Protein AF-A0A535QGL2-F1 (afdb_monomer)

Radius of gyration: 23.21 Å; Cα contacts (8 Å, |Δi|>4): 132; chains: 1; bounding box: 54×29×70 Å

pLDDT: mean 88.16, std 8.51, range [59.75, 96.69]

Solvent-accessible surface area (backbone atoms only — not comparable to full-atom values): 6798 Å² total; per-residue (Å²): 114,71,67,60,55,52,53,52,53,52,51,52,52,53,51,54,50,48,64,62,46,47,60,59,51,47,63,67,43,51,65,58,58,58,67,67,36,74,62,38,52,51,29,50,49,53,42,58,74,75,39,54,73,65,49,51,47,34,29,70,77,71,42,30,33,82,45,72,39,79,90,37,95,60,34,34,36,38,39,35,64,32,94,56,58,34,35,35,27,44,84,90,38,82,76,50,73,43,84,74,73,75,94,60,94,68,46,44,43,44,48,38,51,50,55,51,64,73,56,103

Mean predicted aligned error: 8.98 Å

Secondary structure (DSSP, 8-state):
-HHHHHHHHHHHHHHHHHHHHHHHHHHHHHHHHHTTSHHHHHHHHHHHHHS-HHHHHHHHHHSEEEEE-TT-TTEEEEEESSSSPEEEEETTEEEEEE----SS---HHHHHHHHHHHH-

Structure (mmCIF, N/CA/C/O backbone):
data_AF-A0A535QGL2-F1
#
_entry.id   AF-A0A535QGL2-F1
#
loop_
_atom_site.group_PDB
_atom_site.id
_atom_site.type_symbol
_atom_site.label_atom_id
_atom_site.label_alt_id
_atom_site.label_comp_id
_atom_site.label_asym_id
_atom_site.label_entity_id
_atom_site.label_seq_id
_atom_site.pdbx_PDB_ins_code
_atom_site.Cartn_x
_atom_site.Cartn_y
_atom_site.Cartn_z
_atom_site.occupancy
_atom_site.B_iso_or_equiv
_atom_site.auth_seq_id
_atom_site.auth_comp_id
_atom_site.auth_asym_id
_atom_site.auth_atom_id
_atom_site.pdbx_PDB_model_num
ATOM 1 N N . MET A 1 1 ? 36.849 -5.698 -51.298 1.00 61.56 1 MET A N 1
ATOM 2 C CA . MET A 1 1 ? 35.633 -6.538 -51.191 1.00 61.56 1 MET A CA 1
ATOM 3 C C . MET A 1 1 ? 35.503 -7.209 -49.820 1.00 61.56 1 MET A C 1
ATOM 5 O O . MET A 1 1 ? 34.470 -7.041 -49.196 1.00 61.56 1 MET A O 1
ATOM 9 N N . ILE A 1 2 ? 36.554 -7.860 -49.301 1.00 66.25 2 ILE A N 1
ATOM 10 C CA . ILE A 1 2 ? 36.538 -8.607 -48.018 1.00 66.25 2 ILE A CA 1
ATOM 11 C C . ILE A 1 2 ? 36.277 -7.718 -46.777 1.00 66.2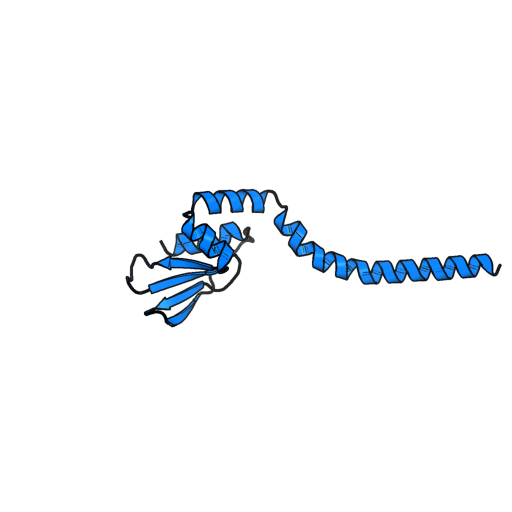5 2 ILE A C 1
ATOM 13 O O . ILE A 1 2 ? 35.549 -8.104 -45.866 1.00 66.25 2 ILE A O 1
ATOM 17 N N . ILE A 1 3 ? 36.817 -6.494 -46.751 1.00 71.31 3 ILE A N 1
ATOM 18 C CA . ILE A 1 3 ? 36.623 -5.549 -45.630 1.00 71.31 3 ILE A CA 1
ATOM 19 C C . ILE A 1 3 ? 35.155 -5.102 -45.524 1.00 71.31 3 ILE A C 1
ATOM 21 O O . ILE A 1 3 ? 34.609 -5.005 -44.428 1.00 71.31 3 ILE A O 1
ATOM 25 N N . PHE A 1 4 ? 34.496 -4.899 -46.669 1.00 73.94 4 PHE A N 1
ATOM 26 C CA . PHE A 1 4 ? 33.102 -4.462 -46.735 1.00 73.94 4 PHE A CA 1
ATOM 27 C C . PHE A 1 4 ? 32.149 -5.546 -46.214 1.00 73.94 4 PHE A C 1
ATOM 29 O O . PHE A 1 4 ? 31.271 -5.268 -45.405 1.00 73.94 4 PHE A O 1
ATOM 36 N N . THR A 1 5 ? 32.374 -6.808 -46.586 1.00 78.12 5 THR A N 1
ATOM 37 C CA . THR A 1 5 ? 31.584 -7.942 -46.079 1.00 78.12 5 THR A CA 1
ATOM 38 C C . THR A 1 5 ? 31.757 -8.153 -44.575 1.00 78.12 5 THR A C 1
ATOM 40 O O . THR A 1 5 ? 30.791 -8.482 -43.892 1.00 78.12 5 THR A O 1
ATOM 43 N N . GLN A 1 6 ? 32.955 -7.905 -44.034 1.00 83.12 6 GLN A N 1
ATOM 44 C CA . GLN A 1 6 ? 33.213 -8.028 -42.598 1.00 83.12 6 GLN A CA 1
ATOM 45 C C . GLN A 1 6 ? 32.529 -6.918 -41.787 1.00 83.12 6 GLN A C 1
ATOM 47 O O . GLN A 1 6 ? 31.981 -7.194 -40.724 1.00 83.12 6 GLN A O 1
ATOM 52 N N . GLN A 1 7 ? 32.492 -5.685 -42.305 1.00 83.12 7 GLN A N 1
ATOM 53 C CA . GLN A 1 7 ? 31.741 -4.580 -41.695 1.00 83.12 7 GLN A CA 1
ATOM 54 C C . GLN A 1 7 ? 30.222 -4.810 -41.729 1.00 83.12 7 GLN A C 1
ATOM 56 O O . GLN A 1 7 ? 29.518 -4.502 -40.767 1.00 83.12 7 GLN A O 1
ATOM 61 N N . VAL A 1 8 ? 29.698 -5.387 -42.813 1.00 86.19 8 VAL A N 1
ATOM 62 C CA . VAL A 1 8 ? 28.270 -5.730 -42.908 1.00 86.19 8 VAL A CA 1
ATOM 63 C C . VAL A 1 8 ? 27.902 -6.838 -41.913 1.00 86.19 8 VAL A C 1
ATOM 65 O O . VAL A 1 8 ? 26.871 -6.758 -41.251 1.00 86.19 8 VAL A O 1
ATOM 68 N N . LEU A 1 9 ? 28.759 -7.846 -41.731 1.00 86.38 9 LEU A N 1
ATOM 69 C CA . LEU A 1 9 ? 28.485 -8.942 -40.798 1.00 86.38 9 LEU A CA 1
ATOM 70 C C . LEU A 1 9 ? 28.489 -8.479 -39.331 1.00 86.38 9 LEU A C 1
ATOM 72 O O . LEU A 1 9 ? 27.632 -8.886 -38.548 1.00 86.38 9 LEU A O 1
ATOM 76 N N . THR A 1 10 ? 29.423 -7.600 -38.954 1.00 88.94 10 THR A N 1
ATOM 77 C CA . THR A 1 10 ? 29.489 -7.068 -37.585 1.00 88.94 10 THR A CA 1
ATOM 78 C C . THR A 1 10 ? 28.317 -6.144 -37.276 1.00 88.94 10 THR A C 1
ATOM 80 O O . THR A 1 10 ? 27.732 -6.253 -36.201 1.00 88.94 10 THR A O 1
ATOM 83 N N . THR A 1 11 ? 27.929 -5.273 -38.211 1.00 89.81 11 THR A N 1
ATOM 84 C CA . THR A 1 11 ? 26.768 -4.382 -38.036 1.00 89.81 11 THR A CA 1
ATOM 85 C C . THR A 1 11 ? 25.467 -5.167 -37.890 1.00 89.81 11 THR A C 1
ATOM 87 O O . THR A 1 11 ? 24.702 -4.894 -36.967 1.00 89.81 11 THR A O 1
ATOM 90 N N . LEU A 1 12 ? 25.250 -6.201 -38.710 1.00 92.06 12 LEU A N 1
ATOM 91 C CA . LEU A 1 12 ? 24.103 -7.102 -38.559 1.00 92.06 12 LEU A CA 1
ATOM 92 C C . LEU A 1 12 ? 24.112 -7.824 -37.204 1.00 92.06 12 LEU A C 1
ATOM 94 O O . LEU A 1 12 ? 23.073 -7.899 -36.549 1.00 92.06 12 LEU A O 1
ATOM 98 N N . GLY A 1 13 ? 25.278 -8.286 -36.742 1.00 91.31 13 GLY A N 1
ATOM 99 C CA . GLY A 1 13 ? 25.426 -8.907 -35.422 1.00 91.31 13 GLY A CA 1
ATOM 100 C C . GLY A 1 13 ? 25.019 -7.980 -34.271 1.00 91.31 13 GLY A C 1
ATOM 101 O O . GLY A 1 13 ? 24.255 -8.382 -33.393 1.00 91.31 13 GLY A O 1
ATOM 102 N N . TRP A 1 14 ? 25.457 -6.718 -34.302 1.00 93.06 14 TRP A N 1
ATOM 103 C CA . TRP A 1 14 ? 25.073 -5.718 -33.299 1.00 93.06 14 TRP A CA 1
ATOM 104 C C . TRP A 1 14 ? 23.581 -5.374 -33.338 1.00 93.06 14 TRP A C 1
ATOM 106 O O . TRP A 1 14 ? 22.982 -5.191 -32.281 1.00 93.06 14 TRP A O 1
ATOM 116 N N . ILE A 1 15 ? 22.963 -5.326 -34.523 1.00 93.00 15 ILE A N 1
ATOM 117 C CA . ILE A 1 15 ? 21.521 -5.067 -34.662 1.00 93.00 15 ILE A CA 1
ATOM 118 C C . ILE A 1 15 ? 20.708 -6.201 -34.031 1.00 93.00 15 ILE A C 1
ATOM 120 O O . ILE A 1 15 ? 19.785 -5.935 -33.263 1.00 93.00 15 ILE A O 1
ATOM 124 N N . VAL A 1 16 ? 21.065 -7.460 -34.305 1.00 93.44 16 VAL A N 1
ATOM 125 C CA . VAL A 1 16 ? 20.384 -8.626 -33.717 1.00 93.44 16 VAL A CA 1
ATOM 126 C C . VAL A 1 16 ? 20.534 -8.630 -32.196 1.00 93.44 16 VAL A C 1
ATOM 128 O O . VAL A 1 16 ? 19.551 -8.837 -31.484 1.00 93.44 16 VAL A O 1
ATOM 131 N N . LEU A 1 17 ? 21.735 -8.334 -31.690 1.00 91.81 17 LEU A N 1
ATOM 132 C CA . LEU A 1 17 ? 21.979 -8.224 -30.253 1.00 91.81 17 LEU A CA 1
ATOM 133 C C . LEU A 1 17 ? 21.131 -7.108 -29.622 1.00 91.81 17 LEU A C 1
ATOM 135 O O . LEU A 1 17 ? 20.484 -7.327 -28.601 1.00 91.81 17 LEU A O 1
ATOM 139 N N . ALA A 1 18 ? 21.087 -5.926 -30.241 1.00 90.25 18 ALA A N 1
ATOM 140 C CA . ALA A 1 18 ? 20.299 -4.799 -29.749 1.00 90.25 18 ALA A CA 1
ATOM 141 C C . ALA A 1 18 ? 18.794 -5.112 -29.732 1.00 90.25 18 ALA A C 1
ATOM 143 O O . ALA A 1 18 ? 18.123 -4.819 -28.743 1.00 90.25 18 ALA A O 1
ATOM 144 N N . LEU A 1 19 ? 18.272 -5.758 -30.780 1.00 91.12 19 LEU A N 1
ATOM 145 C CA . LEU A 1 19 ? 16.869 -6.175 -30.856 1.00 91.12 19 LEU A CA 1
ATOM 146 C C . LEU A 1 19 ? 16.513 -7.239 -29.811 1.00 91.12 19 LEU A C 1
ATOM 148 O O . LEU A 1 19 ? 15.399 -7.219 -29.298 1.00 91.12 19 LEU A O 1
ATOM 152 N N . ALA A 1 20 ? 17.440 -8.135 -29.465 1.00 89.75 20 ALA A N 1
ATOM 153 C CA . ALA A 1 20 ? 17.218 -9.150 -28.436 1.00 89.75 20 ALA A CA 1
ATOM 154 C C . ALA A 1 20 ? 17.269 -8.569 -27.011 1.00 89.75 20 ALA A C 1
ATOM 156 O O . ALA A 1 20 ? 16.474 -8.947 -26.151 1.00 89.75 20 ALA A O 1
ATOM 157 N N . VAL A 1 21 ? 18.184 -7.630 -26.753 1.00 91.75 21 VAL A N 1
ATOM 158 C CA . VAL A 1 21 ? 18.392 -7.043 -25.419 1.00 91.75 21 VAL A CA 1
ATOM 159 C C . VAL A 1 21 ? 17.375 -5.937 -25.118 1.00 91.75 21 VAL A C 1
ATOM 161 O O . VAL A 1 21 ? 16.949 -5.789 -23.974 1.00 91.75 21 VAL A O 1
ATOM 164 N N . SER A 1 22 ? 16.921 -5.197 -26.132 1.00 88.81 22 SER A N 1
ATOM 165 C CA . SER A 1 22 ? 15.935 -4.116 -25.998 1.00 88.81 22 SER A CA 1
ATOM 166 C C . SER A 1 22 ? 14.648 -4.503 -25.243 1.00 88.81 22 SER A C 1
ATOM 168 O O . SER A 1 22 ? 14.323 -3.803 -24.282 1.00 88.81 22 SER A O 1
ATOM 170 N N . PRO A 1 23 ? 13.928 -5.596 -25.571 1.00 87.94 23 PRO A N 1
ATOM 171 C CA . PRO A 1 23 ? 12.709 -5.975 -24.855 1.00 87.94 23 PRO A CA 1
ATOM 172 C C . PRO A 1 23 ? 12.992 -6.419 -23.416 1.00 87.94 23 PRO A C 1
ATOM 174 O O . PRO A 1 23 ? 12.202 -6.137 -22.518 1.00 87.94 23 PRO A O 1
ATOM 177 N N . MET A 1 24 ? 14.135 -7.065 -23.172 1.00 84.25 24 MET A N 1
ATOM 178 C CA . MET A 1 24 ? 14.536 -7.491 -21.832 1.00 84.25 24 MET A CA 1
ATOM 179 C C . MET A 1 24 ? 14.862 -6.284 -20.940 1.00 84.25 24 MET A C 1
ATOM 181 O O . MET A 1 24 ? 14.408 -6.209 -19.800 1.00 84.25 24 MET A O 1
ATOM 185 N N . VAL A 1 25 ? 15.578 -5.296 -21.484 1.00 86.81 25 VAL A N 1
ATOM 186 C CA . VAL A 1 25 ? 15.836 -4.011 -20.822 1.00 86.81 25 VAL A CA 1
ATOM 187 C C . VAL A 1 25 ? 14.523 -3.258 -20.601 1.00 86.81 25 VAL A C 1
ATOM 189 O O . VAL A 1 25 ? 14.265 -2.798 -19.493 1.00 86.81 25 VAL A O 1
ATOM 192 N N . TRP A 1 26 ? 13.645 -3.191 -21.603 1.00 83.31 26 TRP A N 1
ATOM 193 C CA . TRP A 1 26 ? 12.342 -2.534 -21.485 1.00 83.31 26 TRP A CA 1
ATOM 194 C C . TRP A 1 26 ? 11.491 -3.119 -20.354 1.00 83.31 26 TRP A C 1
ATOM 196 O O . TRP A 1 26 ? 10.966 -2.361 -19.541 1.00 83.31 26 TRP A O 1
ATOM 206 N N . LEU A 1 27 ? 11.404 -4.448 -20.241 1.00 81.38 27 LEU A N 1
ATOM 207 C CA . LEU A 1 27 ? 10.667 -5.122 -19.164 1.00 81.38 27 LEU A CA 1
ATOM 208 C C . LEU A 1 27 ? 11.230 -4.801 -17.772 1.00 81.38 27 LEU A C 1
ATOM 210 O O . LEU A 1 27 ? 10.461 -4.614 -16.830 1.00 81.38 27 LEU A O 1
ATOM 214 N N . LEU A 1 28 ? 12.554 -4.682 -17.644 1.00 78.88 28 LEU A N 1
ATOM 215 C CA . LEU A 1 28 ? 13.205 -4.300 -16.386 1.00 78.88 28 LEU A CA 1
ATOM 216 C C . LEU A 1 28 ? 12.991 -2.820 -16.035 1.00 78.88 28 LEU A C 1
ATOM 218 O O . LEU A 1 28 ? 12.846 -2.481 -14.862 1.00 78.88 28 LEU A O 1
ATOM 222 N N . PHE A 1 29 ? 12.928 -1.938 -17.035 1.00 75.00 29 PHE A N 1
ATOM 223 C CA . PHE A 1 29 ? 12.699 -0.504 -16.839 1.00 75.00 29 PHE A CA 1
ATOM 224 C C . PHE A 1 29 ? 11.216 -0.130 -16.693 1.00 75.00 29 PHE A C 1
ATOM 226 O O . PHE A 1 29 ? 10.897 0.907 -16.110 1.00 75.00 29 PHE A O 1
ATOM 233 N N . GLN A 1 30 ? 10.294 -0.967 -17.171 1.00 68.88 30 GLN A N 1
ATOM 234 C CA . GLN A 1 30 ? 8.851 -0.747 -17.082 1.00 68.88 30 GLN A CA 1
ATOM 235 C C . GLN A 1 30 ? 8.340 -0.422 -15.656 1.00 68.88 30 GLN A C 1
ATOM 237 O O . GLN A 1 30 ? 7.562 0.528 -15.521 1.00 68.88 30 GLN A O 1
ATOM 242 N N . PRO A 1 31 ? 8.745 -1.135 -14.580 1.00 63.25 31 PRO A N 1
ATOM 243 C CA . PRO A 1 31 ? 8.351 -0.777 -13.214 1.00 63.25 31 PRO A CA 1
ATOM 244 C C . PRO A 1 31 ? 8.958 0.555 -12.748 1.00 63.25 31 PRO A C 1
ATOM 246 O O . PRO A 1 31 ? 8.302 1.301 -12.024 1.00 63.25 31 PRO A O 1
ATOM 249 N N . TYR A 1 32 ? 10.167 0.895 -13.204 1.00 63.81 32 TYR A N 1
ATOM 250 C CA . TYR A 1 32 ? 10.835 2.148 -12.846 1.00 63.81 32 TYR A CA 1
ATOM 251 C C . TYR A 1 32 ? 10.109 3.364 -13.436 1.00 63.81 32 TYR A C 1
ATOM 253 O O . TYR A 1 32 ? 9.826 4.324 -12.723 1.00 63.81 32 TYR A O 1
ATOM 261 N N . PHE A 1 33 ? 9.713 3.302 -14.712 1.00 63.16 33 PHE A N 1
ATOM 262 C CA . PHE A 1 33 ? 8.983 4.396 -15.362 1.00 63.16 33 PHE A CA 1
ATOM 263 C C . PHE A 1 33 ? 7.576 4.620 -14.790 1.00 63.16 33 PHE A C 1
ATOM 265 O O . PHE A 1 33 ? 7.127 5.766 -14.731 1.00 63.16 33 PHE A O 1
ATOM 272 N N . LYS A 1 34 ? 6.893 3.570 -14.309 1.00 61.53 34 LYS A N 1
ATOM 273 C CA . LYS A 1 34 ? 5.579 3.710 -13.651 1.00 61.53 34 LYS A CA 1
ATOM 274 C C . LYS A 1 34 ? 5.656 4.560 -12.374 1.00 61.53 34 LYS A C 1
ATOM 276 O O . LYS A 1 34 ? 4.818 5.441 -12.191 1.00 61.53 34 LYS A O 1
ATOM 281 N N . GLY A 1 35 ? 6.704 4.383 -11.563 1.00 59.75 35 GLY A N 1
ATOM 282 C CA . GLY A 1 35 ? 6.925 5.147 -10.324 1.00 59.75 35 GLY A CA 1
ATOM 283 C C . GLY A 1 35 ? 7.294 6.627 -10.516 1.00 59.75 35 GLY A C 1
ATOM 284 O O . GLY A 1 35 ? 7.292 7.393 -9.554 1.00 59.75 35 GLY A O 1
ATOM 285 N N . LEU A 1 36 ? 7.603 7.060 -11.744 1.00 62.84 36 LEU A N 1
ATOM 286 C CA . LEU A 1 36 ? 7.975 8.445 -12.066 1.00 62.84 36 LEU A CA 1
ATOM 287 C C . LEU A 1 36 ? 6.795 9.324 -12.500 1.00 62.84 36 LEU A C 1
ATOM 289 O O . LEU A 1 36 ? 6.992 10.515 -12.752 1.00 62.84 36 LEU A O 1
ATOM 293 N N . SER A 1 37 ? 5.576 8.782 -12.573 1.00 78.69 37 SER A N 1
ATOM 294 C CA . SER A 1 37 ? 4.416 9.581 -12.966 1.00 78.69 37 SER A CA 1
ATOM 295 C C . SER A 1 37 ? 4.079 10.653 -11.916 1.00 78.69 37 SER A C 1
ATOM 297 O O . SER A 1 37 ? 4.229 10.464 -10.707 1.00 78.69 37 SER A O 1
ATOM 299 N N . SER A 1 38 ? 3.588 11.808 -12.377 1.00 84.69 38 SER A N 1
ATOM 300 C CA . SER A 1 38 ? 3.097 12.871 -11.487 1.00 84.69 38 SER A CA 1
ATOM 301 C C . SER A 1 38 ? 1.954 12.380 -10.582 1.00 84.69 38 SER A C 1
ATOM 303 O O . SER A 1 38 ? 1.831 12.839 -9.449 1.00 84.69 38 SER A O 1
ATOM 305 N N . ALA A 1 39 ? 1.157 11.416 -11.058 1.00 85.69 39 ALA A N 1
ATOM 306 C CA . ALA A 1 39 ? 0.077 10.799 -10.295 1.00 85.69 39 ALA A CA 1
ATOM 307 C C . ALA A 1 39 ? 0.602 9.994 -9.095 1.00 85.69 39 ALA A C 1
ATOM 309 O O . ALA A 1 39 ? 0.154 10.240 -7.981 1.00 85.69 39 ALA A O 1
ATOM 310 N N . GLU A 1 40 ? 1.608 9.133 -9.290 1.00 87.06 40 GLU A N 1
ATOM 311 C CA . GLU A 1 40 ? 2.227 8.358 -8.198 1.00 87.06 40 GLU A CA 1
ATOM 312 C C . GLU A 1 40 ? 2.832 9.262 -7.120 1.00 87.06 40 GLU A C 1
ATOM 314 O O . GLU A 1 40 ? 2.682 9.016 -5.926 1.00 87.06 40 GLU A O 1
ATOM 319 N N . ARG A 1 41 ? 3.472 10.368 -7.521 1.00 87.44 41 ARG A N 1
ATOM 320 C CA . ARG A 1 41 ? 4.026 11.333 -6.557 1.00 87.44 41 ARG A CA 1
ATOM 321 C C . ARG A 1 41 ? 2.943 12.001 -5.712 1.00 87.44 41 ARG A C 1
ATOM 323 O O . ARG A 1 41 ? 3.139 12.155 -4.509 1.00 87.44 41 ARG A O 1
ATOM 330 N N . ARG A 1 42 ? 1.822 12.398 -6.327 1.00 90.44 42 ARG A N 1
ATOM 331 C CA . ARG A 1 42 ? 0.681 12.977 -5.599 1.00 90.44 42 ARG A CA 1
ATOM 332 C C . ARG A 1 42 ? 0.041 11.954 -4.665 1.00 90.44 42 ARG A C 1
ATOM 334 O O . ARG A 1 42 ? -0.164 12.268 -3.500 1.00 90.44 42 ARG A O 1
ATOM 341 N N . ALA A 1 43 ? -0.187 10.737 -5.147 1.00 91.31 43 ALA A N 1
ATOM 342 C CA . ALA A 1 43 ? -0.732 9.644 -4.348 1.00 91.31 43 ALA A CA 1
ATOM 343 C C . ALA A 1 43 ? 0.166 9.318 -3.141 1.00 91.31 43 ALA A C 1
ATOM 345 O O . ALA A 1 43 ? -0.303 9.187 -2.015 1.00 91.31 43 ALA A O 1
ATOM 346 N N . ALA A 1 44 ? 1.489 9.286 -3.333 1.00 90.06 44 ALA A N 1
ATOM 347 C CA . ALA A 1 44 ? 2.443 9.081 -2.245 1.00 90.06 44 ALA A CA 1
ATOM 348 C C . ALA A 1 44 ? 2.442 10.223 -1.212 1.00 90.06 44 ALA A C 1
ATOM 350 O O . ALA A 1 44 ? 2.719 9.975 -0.039 1.00 90.06 44 ALA A O 1
ATOM 351 N N . HIS A 1 45 ? 2.156 11.462 -1.627 1.00 91.62 45 HIS A N 1
ATOM 352 C CA . HIS A 1 45 ? 1.974 12.580 -0.698 1.00 91.62 45 HIS A CA 1
ATOM 353 C C . HIS A 1 45 ? 0.697 12.400 0.125 1.00 91.62 45 HIS A C 1
ATOM 355 O O . HIS A 1 45 ? 0.766 12.405 1.349 1.00 91.62 45 HIS A O 1
ATOM 361 N N . LEU A 1 46 ? -0.433 12.130 -0.538 1.00 91.69 46 LEU A N 1
ATOM 362 C CA . LEU A 1 46 ? -1.714 11.871 0.126 1.00 91.69 46 LEU A CA 1
ATOM 363 C C . LEU A 1 46 ? -1.618 10.711 1.124 1.00 91.69 46 LEU A C 1
ATOM 365 O O . LEU A 1 46 ? -2.149 10.794 2.226 1.00 91.69 46 LEU A O 1
ATOM 369 N N . LEU A 1 47 ? -0.887 9.651 0.777 1.00 92.31 47 LEU A N 1
ATOM 370 C CA . LEU A 1 47 ? -0.661 8.514 1.668 1.00 92.31 47 LEU A CA 1
ATOM 371 C C . LEU A 1 47 ? 0.074 8.920 2.949 1.00 92.31 47 LEU A C 1
ATOM 373 O O . LEU A 1 47 ? -0.267 8.438 4.024 1.00 92.31 47 LEU A O 1
ATOM 377 N N . ARG A 1 48 ? 1.073 9.802 2.849 1.00 91.31 48 ARG A N 1
ATOM 378 C CA . ARG A 1 48 ? 1.808 10.303 4.020 1.00 91.31 48 ARG A CA 1
ATOM 379 C C . ARG A 1 48 ? 0.964 11.228 4.886 1.00 91.31 48 ARG A C 1
ATOM 381 O O . ARG A 1 48 ? 1.164 11.232 6.092 1.00 91.31 48 ARG A O 1
ATOM 388 N N . ASP A 1 49 ? 0.038 11.968 4.284 1.00 92.69 49 ASP A N 1
ATOM 389 C CA . ASP A 1 49 ? -0.879 12.841 5.021 1.00 92.69 49 ASP A CA 1
ATOM 390 C C . ASP A 1 49 ? -1.957 12.033 5.768 1.00 92.69 49 ASP A C 1
ATOM 392 O O . ASP A 1 49 ? -2.409 12.435 6.837 1.00 92.69 49 ASP A O 1
ATOM 396 N N . MET A 1 50 ? -2.361 10.882 5.217 1.00 91.69 50 MET A N 1
ATOM 397 C CA . MET A 1 50 ? -3.434 10.037 5.761 1.00 91.69 50 MET A CA 1
ATOM 398 C C . MET A 1 50 ? -2.967 8.994 6.782 1.00 91.69 50 MET A C 1
ATOM 400 O O . MET A 1 50 ? -3.780 8.488 7.558 1.00 91.69 50 MET A O 1
ATOM 404 N N . LEU A 1 51 ? -1.689 8.615 6.754 1.00 92.38 51 LEU A N 1
ATO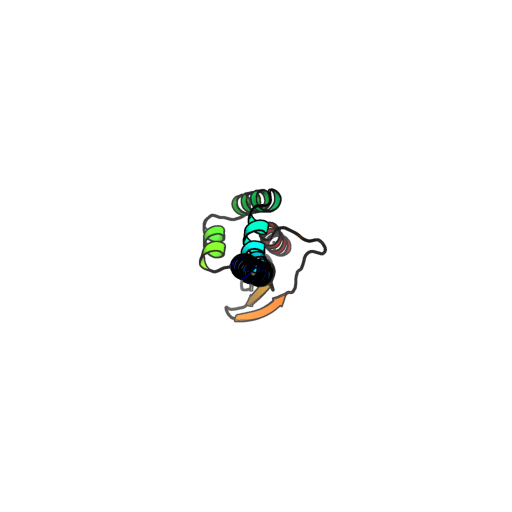M 405 C CA . LEU A 1 51 ? -1.125 7.600 7.640 1.00 92.38 51 LEU A CA 1
ATOM 406 C C . LEU A 1 51 ? -0.304 8.237 8.757 1.00 92.38 51 LEU A C 1
ATOM 408 O O . LEU A 1 51 ? 0.439 9.191 8.537 1.00 92.38 51 LEU A O 1
ATOM 412 N N . THR A 1 52 ? -0.347 7.640 9.948 1.00 92.69 52 THR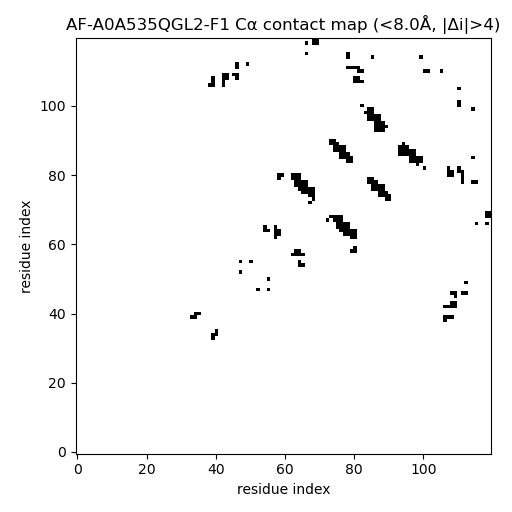 A N 1
ATOM 413 C CA . THR A 1 52 ? 0.603 8.014 11.003 1.00 92.69 52 THR A CA 1
ATOM 414 C C . THR A 1 52 ? 2.031 7.616 10.615 1.00 92.69 52 THR A C 1
ATOM 416 O O . THR A 1 52 ? 2.263 6.787 9.724 1.00 92.69 52 THR A O 1
ATOM 419 N N . VAL A 1 53 ? 3.022 8.176 11.309 1.00 91.81 53 VAL A N 1
ATOM 420 C CA . VAL A 1 53 ? 4.441 7.861 11.073 1.00 91.81 53 VAL A CA 1
ATOM 421 C C . VAL A 1 53 ? 4.713 6.365 11.277 1.00 91.81 53 VAL A C 1
ATOM 423 O O . VAL A 1 53 ? 5.462 5.750 10.515 1.00 91.81 53 VAL A O 1
ATOM 426 N N . GLU A 1 54 ? 4.061 5.752 12.261 1.00 92.06 54 GLU A N 1
ATOM 427 C CA . GLU A 1 54 ? 4.160 4.329 12.585 1.00 92.06 54 GLU A CA 1
ATOM 428 C C . GLU A 1 54 ? 3.552 3.467 11.480 1.00 92.06 54 GLU A C 1
ATOM 430 O O . GLU A 1 54 ? 4.163 2.484 11.063 1.00 92.06 54 GLU A O 1
ATOM 435 N N . GLN A 1 55 ? 2.389 3.860 10.959 1.00 92.81 55 GLN A N 1
ATOM 436 C CA . GLN A 1 55 ? 1.719 3.184 9.846 1.00 92.81 55 GLN A CA 1
ATOM 437 C C . GLN A 1 55 ? 2.540 3.272 8.556 1.00 92.81 55 GLN A C 1
ATOM 439 O O . GLN A 1 55 ? 2.736 2.269 7.866 1.00 92.81 55 GLN A O 1
ATOM 444 N N . CYS A 1 56 ? 3.106 4.446 8.265 1.00 91.81 56 CYS A N 1
ATOM 445 C CA . CYS A 1 56 ? 4.057 4.623 7.171 1.00 91.81 56 CYS A CA 1
ATOM 446 C C . CYS A 1 56 ? 5.266 3.698 7.336 1.00 91.81 56 CYS A C 1
ATOM 448 O O . CYS A 1 56 ? 5.671 3.018 6.391 1.00 91.81 56 CYS A O 1
ATOM 450 N N . ARG A 1 57 ? 5.835 3.629 8.545 1.00 92.31 57 ARG A N 1
ATOM 451 C CA . ARG A 1 57 ? 6.948 2.726 8.846 1.00 92.31 57 ARG A CA 1
ATOM 452 C C . ARG A 1 57 ? 6.532 1.269 8.647 1.00 92.31 57 ARG A C 1
ATOM 454 O O . ARG A 1 57 ? 7.277 0.518 8.027 1.00 92.31 57 ARG A O 1
ATOM 461 N N . GLN A 1 58 ? 5.351 0.869 9.100 1.00 93.81 58 GLN A N 1
ATOM 462 C CA . GLN A 1 58 ? 4.858 -0.493 8.922 1.00 93.81 58 GLN A CA 1
ATOM 463 C C . GLN A 1 58 ? 4.774 -0.866 7.439 1.00 93.81 58 GLN A C 1
ATOM 465 O O . GLN A 1 58 ? 5.323 -1.889 7.035 1.00 93.81 58 GLN A O 1
ATOM 470 N N . LEU A 1 59 ? 4.192 0.011 6.621 1.00 92.44 59 LEU A N 1
ATOM 471 C CA . LEU A 1 59 ? 4.059 -0.202 5.185 1.00 92.44 59 LEU A CA 1
ATOM 472 C C . LEU A 1 59 ? 5.422 -0.283 4.482 1.00 92.44 59 LEU A C 1
ATOM 474 O O . LEU A 1 59 ? 5.601 -1.064 3.547 1.00 92.44 59 LEU A O 1
ATOM 478 N N . VAL A 1 60 ? 6.399 0.510 4.933 1.00 90.81 60 VAL A N 1
ATOM 479 C CA . VAL A 1 60 ? 7.759 0.503 4.379 1.00 90.81 60 VAL A CA 1
ATOM 480 C C . VAL A 1 60 ? 8.533 -0.754 4.752 1.00 90.81 60 VAL A C 1
ATOM 482 O O . VAL A 1 60 ? 9.172 -1.337 3.881 1.00 90.81 60 VAL A O 1
ATOM 485 N N . TRP A 1 61 ? 8.473 -1.166 6.015 1.00 92.94 61 TRP A N 1
ATOM 486 C CA . TRP A 1 61 ? 9.305 -2.245 6.545 1.00 92.94 61 TRP A CA 1
ATOM 487 C C . TRP A 1 61 ? 8.683 -3.629 6.373 1.00 92.94 61 TRP A C 1
ATOM 489 O O . TRP A 1 61 ? 9.390 -4.578 6.051 1.00 92.94 61 TRP A O 1
ATOM 499 N N . HIS A 1 62 ? 7.371 -3.752 6.565 1.00 93.12 62 HIS A N 1
ATOM 500 C CA . HIS A 1 62 ? 6.663 -5.032 6.497 1.00 93.12 62 HIS A CA 1
ATOM 501 C C . HIS A 1 62 ? 5.972 -5.264 5.149 1.00 93.12 62 HIS A C 1
ATOM 503 O O . HIS A 1 62 ? 5.589 -6.390 4.842 1.00 93.12 62 HIS A O 1
ATOM 509 N N . GLY A 1 63 ? 5.796 -4.217 4.336 1.00 93.31 63 GLY A N 1
ATOM 510 C CA . GLY A 1 63 ? 5.083 -4.308 3.058 1.00 93.31 63 GLY A CA 1
ATOM 511 C C . GLY A 1 63 ? 3.558 -4.378 3.196 1.00 93.31 63 GLY A C 1
ATOM 512 O O . GLY A 1 63 ? 2.865 -4.582 2.197 1.00 93.31 63 GLY A O 1
ATOM 513 N N . TYR A 1 64 ? 3.030 -4.193 4.408 1.00 94.06 64 TYR A N 1
ATOM 514 C CA . TYR A 1 64 ? 1.601 -4.128 4.696 1.00 94.06 64 TYR A CA 1
ATOM 515 C C . TYR A 1 64 ? 1.303 -3.153 5.842 1.00 94.06 64 TYR A C 1
ATOM 517 O O . TYR A 1 64 ? 2.173 -2.845 6.655 1.00 94.06 64 TYR A O 1
ATOM 525 N N . LEU A 1 65 ? 0.059 -2.690 5.897 1.00 95.00 65 LEU A N 1
ATOM 526 C CA . LEU A 1 65 ? -0.521 -1.857 6.943 1.00 95.00 65 LEU A CA 1
ATOM 527 C C . LEU A 1 65 ? -1.537 -2.681 7.735 1.00 95.00 65 LEU A C 1
ATOM 529 O O . LEU A 1 65 ? -2.377 -3.352 7.138 1.00 95.00 65 LEU A O 1
ATOM 533 N N . GLU A 1 66 ? -1.485 -2.619 9.062 1.00 94.81 66 GLU A N 1
ATOM 534 C CA . GLU A 1 66 ? -2.517 -3.200 9.921 1.00 94.81 66 GLU A CA 1
ATOM 535 C C . GLU A 1 66 ? -3.562 -2.143 10.286 1.00 94.81 66 GLU A C 1
ATOM 537 O O . GLU A 1 66 ? -3.248 -1.112 10.879 1.00 94.81 66 GLU A O 1
ATOM 542 N N . VAL A 1 67 ? -4.815 -2.412 9.923 1.00 94.12 67 VAL A N 1
ATOM 543 C CA . VAL A 1 67 ? -5.971 -1.552 10.191 1.00 94.12 67 VAL A CA 1
ATOM 544 C C . VAL A 1 67 ? -6.920 -2.304 11.131 1.00 94.12 67 VAL A C 1
ATOM 546 O O . VAL A 1 67 ? -7.442 -3.355 10.745 1.00 94.12 67 VAL A O 1
ATOM 549 N N . PRO A 1 68 ? -7.126 -1.843 12.377 1.00 94.06 68 PRO A N 1
ATOM 550 C CA . PRO A 1 68 ? -8.066 -2.482 13.293 1.00 94.06 68 PRO A CA 1
ATOM 551 C C . PRO A 1 68 ? -9.509 -2.299 12.806 1.00 94.06 68 PRO A C 1
ATOM 553 O O . PRO A 1 68 ? -9.856 -1.260 12.252 1.00 94.06 68 PRO A O 1
ATOM 556 N N . SER A 1 69 ? -10.360 -3.303 13.018 1.00 93.25 69 SER A N 1
ATOM 557 C CA . SER A 1 69 ? -11.782 -3.208 12.672 1.00 93.25 69 SER A CA 1
ATOM 558 C C . SER A 1 69 ? -12.501 -2.256 13.637 1.00 93.25 69 SER A C 1
ATOM 560 O O . SER A 1 69 ? -12.440 -2.496 14.846 1.00 93.25 69 SER A O 1
ATOM 562 N N . PRO A 1 70 ? -13.264 -1.255 13.158 1.00 91.25 70 PRO A N 1
ATOM 563 C CA . PRO A 1 70 ? -14.028 -0.368 14.043 1.00 91.25 70 PRO A CA 1
ATOM 564 C C . PRO A 1 70 ? -15.157 -1.112 14.774 1.00 91.25 70 PRO A C 1
ATOM 566 O O . PRO A 1 70 ? -15.522 -0.772 15.895 1.00 91.25 70 PRO A O 1
ATOM 569 N N . SER A 1 71 ? -15.691 -2.168 14.158 1.00 9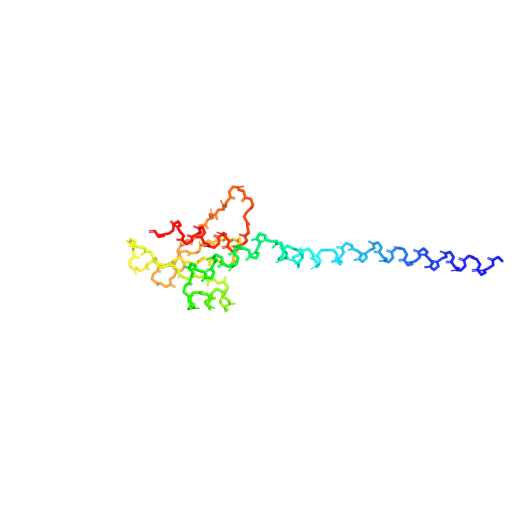1.31 71 SER A N 1
ATOM 570 C CA . SER A 1 71 ? -16.828 -2.950 14.659 1.00 91.31 71 SER A CA 1
ATOM 571 C C . SER A 1 71 ? -16.456 -4.221 15.434 1.00 91.31 71 SER A C 1
ATOM 573 O O . SER A 1 71 ? -17.338 -4.887 15.973 1.00 91.31 71 SER A O 1
ATOM 575 N N . THR A 1 72 ? -15.185 -4.637 15.462 1.00 91.94 72 THR A N 1
ATOM 576 C CA . THR A 1 72 ? -14.787 -5.938 16.039 1.00 91.94 72 THR A CA 1
ATOM 577 C C . THR A 1 72 ? -13.388 -5.871 16.644 1.00 91.94 72 THR A C 1
ATOM 579 O O . THR A 1 72 ? -12.386 -5.906 15.937 1.00 91.94 72 THR A O 1
ATOM 582 N N . THR A 1 73 ? -13.311 -5.852 17.973 1.00 86.00 73 THR A N 1
ATOM 583 C CA . THR A 1 73 ? -12.101 -5.538 18.755 1.00 86.00 73 THR A CA 1
ATOM 584 C C . THR A 1 73 ? -10.918 -6.495 18.549 1.00 86.00 73 THR A C 1
ATOM 586 O O . THR A 1 73 ? -9.783 -6.136 18.842 1.00 86.00 73 THR A O 1
ATOM 589 N N . GLN A 1 74 ? -11.158 -7.713 18.054 1.00 92.12 74 GLN A N 1
ATOM 590 C CA . GLN A 1 74 ? -10.129 -8.744 17.827 1.00 92.12 74 GLN A CA 1
ATOM 591 C C . GLN A 1 74 ? -9.878 -9.043 16.343 1.00 92.12 74 GLN A C 1
ATOM 593 O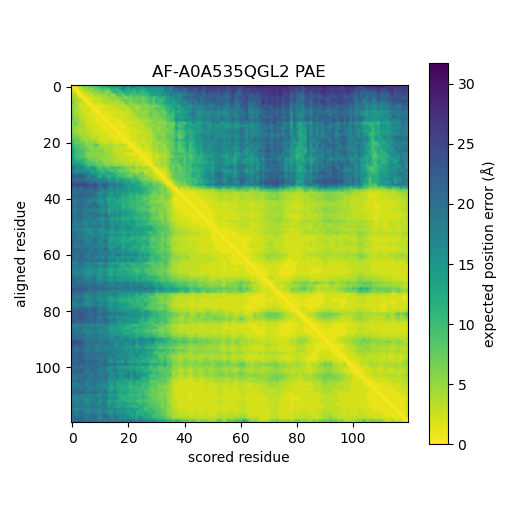 O . GLN A 1 74 ? -9.209 -10.030 16.020 1.00 92.12 74 GLN A O 1
ATOM 598 N N . ARG A 1 75 ? -10.409 -8.203 15.447 1.00 95.38 75 ARG A N 1
ATOM 599 C CA . ARG A 1 75 ? -10.217 -8.310 14.002 1.00 95.38 75 ARG A CA 1
ATOM 600 C C . ARG A 1 75 ? -9.307 -7.187 13.510 1.00 95.38 75 ARG A C 1
ATOM 602 O O . ARG A 1 75 ? -9.547 -6.013 13.780 1.00 95.38 75 ARG A O 1
ATOM 609 N N . VAL A 1 76 ? -8.286 -7.559 12.750 1.00 95.94 76 VAL A N 1
ATOM 610 C CA . VAL A 1 76 ? -7.335 -6.645 12.112 1.00 95.94 76 VAL A CA 1
ATOM 611 C C . VAL A 1 76 ? -7.235 -6.992 10.635 1.00 95.94 76 VAL A C 1
ATOM 613 O O . VAL A 1 76 ? -7.132 -8.159 10.264 1.00 95.94 76 VAL A O 1
ATOM 616 N N . TYR A 1 77 ? -7.241 -5.981 9.783 1.00 95.62 77 TYR A N 1
ATOM 617 C CA . TYR A 1 77 ? -7.060 -6.118 8.348 1.00 95.62 77 TYR A CA 1
ATOM 618 C C . TYR A 1 77 ? -5.615 -5.784 7.982 1.00 95.62 77 TYR A C 1
ATOM 620 O O . TYR A 1 77 ? -5.107 -4.728 8.346 1.00 95.62 77 TYR A O 1
ATOM 628 N N . ARG A 1 78 ? -4.945 -6.671 7.247 1.00 95.56 78 ARG A N 1
ATOM 629 C CA . ARG A 1 78 ? -3.625 -6.424 6.659 1.00 95.56 78 ARG A CA 1
ATOM 630 C C . ARG A 1 78 ? -3.783 -6.000 5.212 1.00 95.56 78 ARG A C 1
ATOM 632 O O . ARG A 1 78 ? -4.077 -6.827 4.347 1.00 95.56 78 ARG A O 1
ATOM 639 N N . VAL A 1 79 ? -3.572 -4.715 4.973 1.00 95.06 79 VAL A N 1
ATOM 640 C CA . VAL A 1 79 ? -3.631 -4.080 3.659 1.00 95.06 79 VAL A CA 1
ATOM 641 C C . VAL A 1 79 ? -2.229 -4.099 3.036 1.00 95.06 79 VAL A C 1
ATOM 643 O O . VAL A 1 79 ? -1.302 -3.567 3.643 1.00 95.06 79 VAL A O 1
ATOM 646 N N . PRO A 1 80 ? -2.014 -4.715 1.862 1.00 93.88 80 PRO A N 1
ATOM 647 C CA . PRO A 1 80 ? -0.702 -4.733 1.212 1.00 93.88 80 PRO A CA 1
ATOM 648 C C . PRO A 1 80 ? -0.308 -3.344 0.681 1.00 93.88 80 PRO A C 1
ATOM 650 O O . PRO A 1 80 ? -1.168 -2.525 0.393 1.00 93.88 80 PRO A O 1
ATOM 653 N N . ARG A 1 81 ? 0.992 -3.092 0.471 1.00 89.62 81 ARG A N 1
ATOM 654 C CA . ARG A 1 81 ? 1.552 -1.823 -0.062 1.00 89.62 81 ARG A CA 1
ATOM 655 C C . ARG A 1 81 ? 1.120 -1.439 -1.496 1.00 89.62 81 ARG A C 1
ATOM 657 O O . ARG A 1 81 ? 1.554 -0.421 -2.024 1.00 89.62 81 ARG A O 1
ATOM 664 N N . GLY A 1 82 ? 0.264 -2.222 -2.132 1.00 83.94 82 GLY A N 1
ATOM 665 C CA . GLY A 1 82 ? -0.252 -1.944 -3.464 1.00 83.94 82 GLY A CA 1
ATOM 666 C C . GLY A 1 82 ? -1.355 -2.930 -3.804 1.00 83.94 82 GLY A C 1
ATOM 667 O O . GLY A 1 82 ? -2.109 -3.365 -2.935 1.00 83.94 82 GLY A O 1
ATOM 668 N N . ARG A 1 83 ? -1.436 -3.336 -5.070 1.00 83.31 83 ARG A N 1
ATOM 669 C CA . ARG A 1 83 ? -2.441 -4.313 -5.511 1.00 83.31 83 ARG A CA 1
ATOM 670 C C . ARG A 1 83 ? -2.233 -5.662 -4.824 1.00 83.31 83 ARG A C 1
ATOM 672 O O . ARG A 1 83 ? -1.141 -6.226 -4.848 1.00 83.31 83 ARG A O 1
ATOM 679 N N . GLY A 1 84 ? -3.299 -6.213 -4.257 1.00 88.00 84 GLY A N 1
ATOM 680 C CA . GLY A 1 84 ? -3.251 -7.515 -3.609 1.00 88.00 84 GLY A CA 1
ATOM 681 C C . GLY A 1 84 ? -4.503 -7.814 -2.801 1.00 88.00 84 GLY A C 1
ATOM 682 O O . GLY A 1 84 ? -5.470 -7.055 -2.809 1.00 88.00 84 GLY A O 1
ATOM 683 N N . TYR A 1 85 ? -4.468 -8.947 -2.108 1.00 92.56 85 TYR A N 1
ATOM 684 C CA . TYR A 1 85 ? -5.543 -9.353 -1.213 1.00 92.56 85 TYR A CA 1
ATOM 685 C C . TYR A 1 85 ? -5.356 -8.720 0.160 1.00 92.56 85 TYR A C 1
ATOM 687 O O . TYR A 1 85 ? -4.277 -8.831 0.747 1.00 92.56 85 TYR A O 1
ATOM 695 N N . VAL A 1 86 ? -6.427 -8.149 0.702 1.00 94.75 86 VAL A N 1
ATOM 696 C CA . VAL A 1 86 ? -6.472 -7.751 2.110 1.00 94.75 86 VAL A CA 1
ATOM 697 C C . VAL A 1 86 ? -6.678 -9.012 2.942 1.00 94.75 86 VAL A C 1
ATOM 699 O O . VAL A 1 86 ? -7.624 -9.768 2.711 1.00 94.75 86 VAL A O 1
ATOM 702 N N . GLN A 1 87 ? -5.785 -9.282 3.891 1.00 95.94 87 GLN A N 1
ATOM 703 C CA . GLN A 1 87 ? -5.939 -10.427 4.791 1.00 95.94 87 GLN A CA 1
ATOM 704 C C . GLN A 1 87 ? -6.690 -9.996 6.040 1.00 95.94 87 GLN A C 1
ATOM 706 O O . GLN A 1 87 ? -6.352 -8.985 6.647 1.00 95.94 87 GLN A O 1
ATOM 711 N N . VAL A 1 88 ? -7.670 -10.784 6.456 1.00 96.19 88 VAL A N 1
ATOM 712 C CA . VAL A 1 88 ? -8.362 -10.568 7.726 1.00 96.19 88 VAL A CA 1
ATOM 713 C C . VAL A 1 88 ? -7.749 -11.492 8.757 1.00 96.19 88 VAL A C 1
ATOM 715 O O . VAL A 1 88 ? -7.703 -12.711 8.568 1.00 96.19 88 VAL A O 1
ATOM 718 N N . ILE A 1 89 ? -7.268 -10.894 9.835 1.00 96.69 89 ILE A N 1
ATOM 719 C CA . ILE A 1 89 ? -6.662 -11.561 10.973 1.00 96.69 89 ILE A CA 1
ATOM 720 C C . ILE A 1 89 ? -7.641 -11.477 12.139 1.00 96.69 89 ILE A C 1
ATOM 722 O O . ILE A 1 89 ? -8.007 -10.385 12.564 1.00 96.69 89 ILE A O 1
ATOM 726 N N . GLU A 1 90 ? -8.039 -12.621 12.680 1.00 95.94 90 GLU A N 1
ATOM 727 C CA . GLU A 1 90 ? -8.820 -12.714 13.912 1.00 95.94 90 GLU A CA 1
ATOM 728 C C . GLU A 1 90 ? -8.059 -13.542 14.931 1.00 95.94 90 GLU A C 1
ATOM 730 O O . GLU A 1 90 ? -7.533 -14.605 14.600 1.00 95.94 90 GLU A O 1
ATOM 735 N N . HIS A 1 91 ? -7.980 -13.064 16.173 1.00 92.94 91 HIS A N 1
ATOM 736 C CA . HIS A 1 91 ? -7.248 -13.762 17.239 1.00 92.94 91 HIS A CA 1
ATOM 737 C C . HIS A 1 91 ? -5.801 -14.124 16.830 1.00 92.94 91 HIS A C 1
ATOM 739 O O . HIS A 1 91 ? -5.286 -15.194 17.158 1.00 92.94 91 HIS A O 1
ATOM 745 N N . GLY A 1 92 ? -5.156 -13.253 16.044 1.00 91.94 92 GLY A N 1
ATOM 746 C CA . GLY A 1 92 ? -3.798 -13.460 15.529 1.00 91.94 92 GLY A CA 1
ATOM 747 C C . GLY A 1 92 ? -3.673 -14.476 14.386 1.00 91.94 92 GLY A C 1
ATOM 748 O O . GLY A 1 92 ? -2.556 -14.759 13.956 1.00 91.94 92 GLY A O 1
ATOM 749 N N . ARG A 1 93 ? -4.780 -15.021 13.867 1.00 94.75 93 ARG A N 1
ATOM 750 C CA . ARG A 1 93 ? -4.782 -16.008 12.778 1.00 94.75 93 ARG A CA 1
ATOM 751 C C . ARG A 1 93 ? -5.447 -15.450 11.519 1.00 94.75 93 ARG A C 1
ATOM 753 O O . ARG A 1 93 ? -6.488 -14.807 11.625 1.00 94.75 93 ARG A O 1
ATOM 760 N N . PRO A 1 94 ? -4.889 -15.697 10.323 1.00 95.25 94 PRO A N 1
ATOM 761 C CA . PRO A 1 94 ? -5.549 -15.329 9.080 1.00 95.25 94 PRO A CA 1
ATOM 762 C C . PRO A 1 94 ? -6.788 -16.203 8.873 1.00 95.25 94 PRO A C 1
ATOM 764 O O . PRO A 1 94 ? -6.679 -17.425 8.799 1.00 95.25 94 PRO A O 1
ATOM 767 N N . VAL A 1 95 ? -7.956 -15.574 8.775 1.00 96.62 95 VAL A N 1
ATOM 768 C CA . VAL A 1 95 ? -9.246 -16.269 8.631 1.00 96.62 95 VAL A CA 1
ATOM 769 C C . VAL A 1 95 ? -9.848 -16.128 7.237 1.00 96.62 95 VAL A C 1
ATOM 771 O O . VAL A 1 95 ? -10.568 -17.015 6.791 1.00 96.62 95 VAL A O 1
ATOM 774 N N . MET A 1 96 ? -9.535 -15.049 6.512 1.00 95.19 96 MET A N 1
ATOM 775 C CA . MET A 1 96 ? -10.002 -14.853 5.135 1.00 95.19 96 MET A CA 1
ATOM 776 C C . MET A 1 96 ? -9.098 -13.904 4.338 1.00 95.19 96 MET A C 1
ATOM 778 O O . MET A 1 96 ? -8.273 -13.174 4.891 1.00 95.19 96 MET A O 1
ATOM 782 N N . ARG A 1 97 ? -9.280 -13.915 3.013 1.00 95.69 97 ARG A N 1
ATOM 783 C CA . ARG A 1 97 ? -8.654 -12.991 2.061 1.00 95.69 97 ARG A CA 1
ATOM 784 C C . ARG A 1 97 ? -9.740 -12.284 1.261 1.00 95.69 97 ARG A C 1
ATOM 786 O O . ARG A 1 97 ? -10.576 -12.951 0.660 1.00 95.69 97 ARG A O 1
ATOM 793 N N . LEU A 1 98 ? -9.702 -10.958 1.239 1.00 93.12 98 LEU A N 1
ATOM 794 C CA . LEU A 1 98 ? -10.642 -10.115 0.511 1.00 93.12 98 LEU A CA 1
ATOM 795 C C . LEU A 1 98 ? -9.977 -9.594 -0.764 1.00 93.12 98 LEU A C 1
ATOM 797 O O . LEU A 1 98 ? -8.870 -9.054 -0.726 1.00 93.12 98 LEU A O 1
ATOM 801 N N . CYS A 1 99 ? -10.653 -9.771 -1.898 1.00 88.81 99 CYS A N 1
ATOM 802 C CA . CYS A 1 99 ? -10.231 -9.221 -3.182 1.00 88.81 99 CYS A CA 1
ATOM 803 C C . CYS A 1 99 ? -11.002 -7.926 -3.438 1.00 88.81 99 CYS A C 1
ATOM 805 O O . CYS A 1 99 ? -12.078 -7.944 -4.029 1.00 88.81 99 CYS A O 1
ATOM 807 N N . ILE A 1 100 ? -10.470 -6.812 -2.943 1.00 81.81 100 ILE A N 1
ATOM 808 C CA . ILE A 1 100 ? -11.036 -5.487 -3.192 1.00 81.81 100 ILE A CA 1
ATOM 809 C C . ILE A 1 100 ? -10.142 -4.826 -4.230 1.00 81.81 100 ILE A C 1
ATOM 811 O O . ILE A 1 100 ? -8.975 -4.544 -3.956 1.00 81.81 100 ILE A O 1
ATOM 815 N N . GLN A 1 101 ? -10.667 -4.621 -5.434 1.00 85.75 101 GLN A N 1
ATOM 816 C CA . GLN A 1 101 ? -9.931 -3.998 -6.527 1.00 85.75 101 GLN A CA 1
ATOM 817 C C . GLN A 1 101 ? -10.716 -2.806 -7.067 1.00 85.75 101 GLN A C 1
ATOM 819 O O . GLN A 1 101 ? -11.939 -2.895 -7.195 1.00 85.75 101 GLN A O 1
ATOM 824 N N . PRO A 1 102 ? -10.035 -1.693 -7.378 1.00 85.81 102 PRO A N 1
ATOM 825 C CA . PRO A 1 102 ? -10.681 -0.583 -8.052 1.00 85.81 102 PRO A CA 1
ATOM 826 C C . PRO A 1 102 ? -11.066 -0.995 -9.478 1.00 85.81 102 PRO A C 1
ATOM 828 O O . PRO A 1 102 ? -10.357 -1.766 -10.128 1.00 85.81 102 PRO A O 1
ATOM 831 N N . VAL A 1 103 ? -12.195 -0.470 -9.957 1.00 88.06 103 VAL A N 1
ATOM 832 C CA . VAL A 1 103 ? -12.659 -0.688 -11.338 1.00 88.06 103 VAL A CA 1
ATOM 833 C C . VAL A 1 103 ? -11.704 -0.019 -12.327 1.00 88.06 103 VAL A C 1
ATOM 835 O O . VAL A 1 103 ? -11.358 -0.591 -13.358 1.00 88.06 103 VAL A O 1
ATOM 838 N N . GLU A 1 104 ? -11.243 1.182 -11.982 1.00 87.31 104 GLU A N 1
ATOM 839 C CA . GLU A 1 104 ? -10.260 1.933 -12.753 1.00 87.31 104 GLU A CA 1
ATOM 840 C C . GLU A 1 104 ? -8.844 1.735 -12.209 1.00 87.31 104 GLU A C 1
ATOM 842 O O . GLU A 1 104 ? -8.624 1.396 -11.044 1.00 87.31 104 GLU A O 1
ATOM 847 N N . SER A 1 105 ? -7.844 1.961 -13.063 1.00 85.25 105 SER A N 1
ATOM 848 C CA . SER A 1 105 ? -6.451 1.854 -12.643 1.00 85.25 105 SER A CA 1
ATOM 849 C C . SER A 1 105 ? -6.057 3.046 -11.774 1.00 85.25 105 SER A C 1
ATOM 851 O O . SER A 1 105 ? -5.827 4.137 -12.289 1.00 85.25 105 SER A O 1
ATOM 853 N N . LEU A 1 106 ? -5.890 2.799 -10.478 1.00 88.31 106 LEU A N 1
ATOM 854 C CA . LEU A 1 106 ? -5.355 3.771 -9.528 1.00 88.31 106 LEU A CA 1
ATOM 855 C C . LEU A 1 106 ? -3.842 3.591 -9.300 1.00 88.31 106 LEU A C 1
ATOM 857 O O . LEU A 1 106 ? -3.330 2.474 -9.493 1.00 88.31 106 LEU A O 1
ATOM 861 N N . PRO A 1 107 ? -3.140 4.667 -8.887 1.00 90.12 107 PRO A N 1
ATOM 862 C CA . PRO A 1 107 ? -1.804 4.591 -8.301 1.00 90.12 107 PRO A CA 1
ATOM 863 C C . PRO A 1 107 ? -1.772 3.654 -7.094 1.00 90.12 107 PRO A C 1
ATOM 865 O O . PRO A 1 107 ? -2.748 3.566 -6.345 1.00 90.12 107 PRO A O 1
ATOM 868 N N . ASP A 1 108 ? -0.647 2.980 -6.863 1.00 89.12 108 ASP A N 1
ATOM 869 C CA . ASP A 1 108 ? -0.567 1.959 -5.809 1.00 89.12 108 ASP A CA 1
ATOM 870 C C . ASP A 1 108 ? -0.832 2.543 -4.413 1.00 89.12 108 ASP A C 1
ATOM 872 O O . ASP A 1 108 ? -1.528 1.929 -3.606 1.00 89.12 108 ASP A O 1
ATOM 876 N N . ALA A 1 109 ? -0.338 3.755 -4.144 1.00 91.44 109 ALA A N 1
ATOM 877 C CA . ALA A 1 109 ? -0.572 4.445 -2.877 1.00 91.44 109 ALA A CA 1
ATOM 878 C C . ALA A 1 109 ? -2.062 4.762 -2.636 1.00 91.44 109 ALA A C 1
ATOM 880 O O . ALA A 1 109 ? -2.541 4.596 -1.515 1.00 91.44 109 ALA A O 1
ATOM 881 N N . ASP A 1 110 ? -2.812 5.127 -3.680 1.00 92.25 110 ASP A N 1
ATOM 882 C CA . ASP A 1 110 ? -4.252 5.397 -3.572 1.00 92.25 110 ASP A CA 1
ATOM 883 C C . ASP A 1 110 ? -5.048 4.112 -3.309 1.00 92.25 110 ASP A C 1
ATOM 885 O O . ASP A 1 110 ? -6.037 4.139 -2.579 1.00 92.25 110 ASP A O 1
ATOM 889 N N . VAL A 1 111 ? -4.600 2.963 -3.834 1.00 92.56 111 VAL A N 1
ATOM 890 C CA . VAL A 1 111 ? -5.212 1.655 -3.533 1.00 92.56 111 VAL A CA 1
ATOM 891 C C . VAL A 1 111 ? -5.109 1.328 -2.040 1.00 92.56 111 VAL A C 1
ATOM 893 O O . VAL A 1 111 ? -6.083 0.859 -1.452 1.00 92.56 111 VAL A O 1
ATOM 896 N N . VAL A 1 112 ? -3.968 1.621 -1.407 1.00 93.56 112 VAL A N 1
ATOM 897 C CA . VAL A 1 112 ? -3.781 1.412 0.041 1.00 93.56 112 VAL A CA 1
ATOM 898 C C . VAL A 1 112 ? -4.744 2.283 0.850 1.00 93.56 112 VAL A C 1
ATOM 900 O O . VAL A 1 112 ? -5.378 1.794 1.788 1.00 93.56 112 VAL A O 1
ATOM 903 N N . ILE A 1 113 ? -4.876 3.563 0.481 1.00 93.19 113 ILE A N 1
ATOM 904 C CA . ILE A 1 113 ? -5.796 4.498 1.146 1.00 93.19 113 ILE A CA 1
ATOM 905 C C . ILE A 1 113 ? -7.240 4.032 0.965 1.00 93.19 113 ILE A C 1
ATOM 907 O O . ILE A 1 113 ? -7.982 3.981 1.942 1.00 93.19 113 ILE A O 1
ATOM 911 N N . LEU A 1 114 ? -7.628 3.643 -0.253 1.00 92.75 114 LEU A N 1
ATOM 912 C CA . LEU A 1 114 ? -8.961 3.122 -0.553 1.00 92.75 114 LEU A CA 1
ATOM 913 C C . LEU A 1 114 ? -9.309 1.942 0.360 1.00 92.75 114 LEU A C 1
ATOM 915 O O . LEU A 1 114 ? -10.372 1.9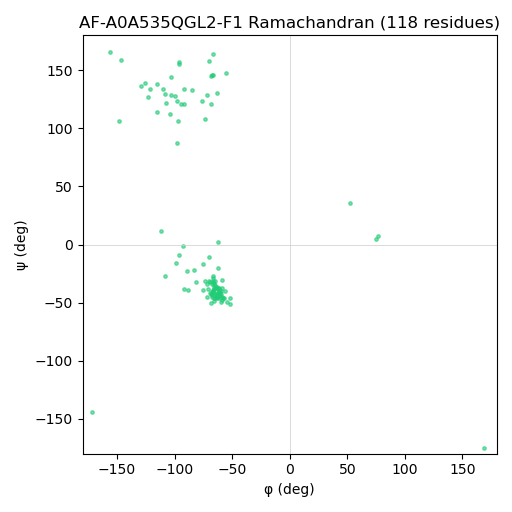37 0.975 1.00 92.75 114 LEU A O 1
ATOM 919 N N . HIS A 1 115 ? -8.410 0.961 0.488 1.00 93.19 115 HIS A N 1
ATOM 920 C CA . HIS A 1 115 ? -8.633 -0.181 1.375 1.00 93.19 115 HIS A CA 1
ATOM 921 C C . HIS A 1 115 ? -8.800 0.242 2.833 1.00 93.19 115 HIS A C 1
ATOM 923 O O . HIS A 1 115 ? -9.718 -0.250 3.481 1.00 93.19 115 HIS A O 1
ATOM 929 N N . LYS A 1 116 ? -7.962 1.156 3.341 1.00 93.06 116 LYS A N 1
ATOM 930 C CA . LYS A 1 116 ? -8.088 1.689 4.707 1.00 93.06 116 LYS A CA 1
ATOM 931 C C . LYS A 1 116 ? -9.446 2.368 4.921 1.00 93.06 116 LYS A C 1
ATOM 933 O O . LYS A 1 116 ? -10.132 2.039 5.880 1.00 93.06 116 LYS A O 1
ATOM 938 N N . LEU A 1 117 ? -9.847 3.259 4.013 1.00 91.81 117 LEU A N 1
ATOM 939 C CA . LEU A 1 117 ? -11.098 4.019 4.115 1.00 91.81 117 LEU A CA 1
ATOM 940 C C . LEU A 1 117 ? -12.352 3.148 4.007 1.00 91.81 117 LEU A C 1
ATOM 942 O O . LEU A 1 117 ? -13.388 3.516 4.535 1.00 91.81 117 LEU A O 1
ATOM 946 N N . MET A 1 118 ? -12.286 2.006 3.320 1.00 90.50 118 MET A N 1
ATOM 947 C CA . MET A 1 118 ? -13.404 1.056 3.271 1.00 90.50 118 MET A CA 1
ATOM 948 C C . MET A 1 118 ? -13.565 0.234 4.558 1.00 90.50 118 MET A C 1
ATOM 950 O O . MET A 1 118 ? -14.585 -0.435 4.722 1.00 90.50 118 MET A O 1
ATOM 954 N N . ILE A 1 119 ? -12.539 0.203 5.412 1.00 90.88 119 ILE A N 1
ATOM 955 C CA . ILE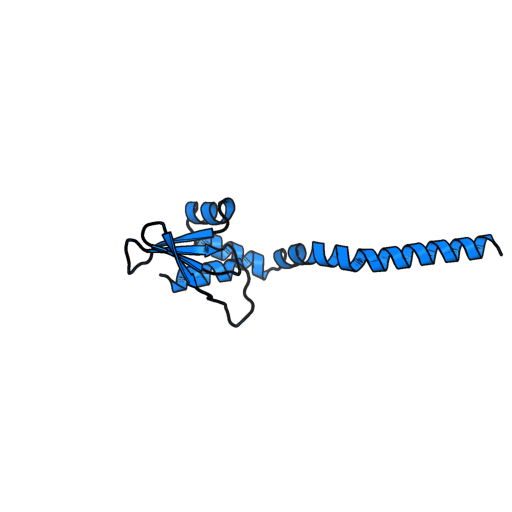 A 1 119 ? -12.549 -0.538 6.678 1.00 90.88 119 ILE A CA 1
ATOM 956 C C . ILE A 1 119 ? -13.039 0.345 7.828 1.00 90.88 119 ILE A C 1
ATOM 958 O O . ILE A 1 119 ? -13.710 -0.176 8.719 1.00 90.88 119 ILE A O 1
ATOM 962 N N . GLU A 1 120 ? -12.656 1.625 7.823 1.00 87.25 120 GLU A N 1
ATOM 963 C CA . GLU A 1 120 ? -13.069 2.645 8.803 1.00 87.25 120 GLU A CA 1
ATOM 964 C C . GLU A 1 120 ? -14.565 2.979 8.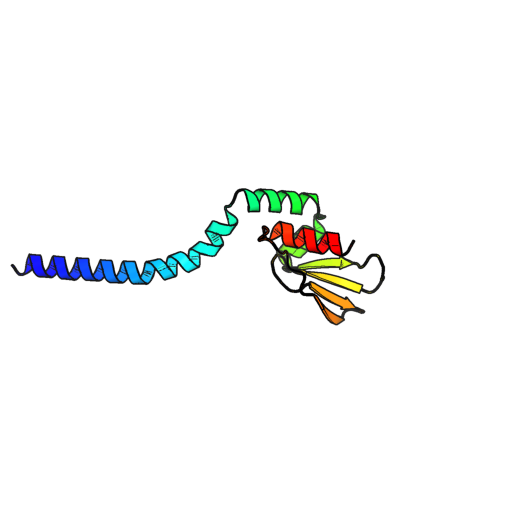703 1.00 87.25 120 GLU A C 1
ATOM 966 O O . GLU A 1 120 ? -15.183 3.121 9.784 1.00 87.25 120 GLU A O 1
#

Foldseek 3Di:
DVVVVVVVVVVVVVVVVCVVVVVVVCVVCVVVVLCPDPQLVVLVVVLPVPDDPVQVVCCVPVQWGWAAAPVDRQWIWTHGQFQDWIFIAGPNHGDDTHRDDDPDDHHRSVSSVVVNVVRD

Sequence (120 aa):
MIIFTQQVLTTLGWIVLALAVSPMVWLLFQPYFKGLSSAERRAAHLLRDMLTVEQCRQLVWHGYLEVPSPSTTQRVYRVPRGRGYVQVIEHGRPVMRLCIQPVESLPDADVVILHKLMIE

Nearest PDB structures (foldseek):
  1e2r-assembly1_B  TM=7.029E-01  e=1.564E+00  Paracoccus denitrificans
  4fhl-assembly1_A  TM=5.907E-01  e=1.068E+00  Schizosaccharomyces pombe 972h-
  8jxb-assembly1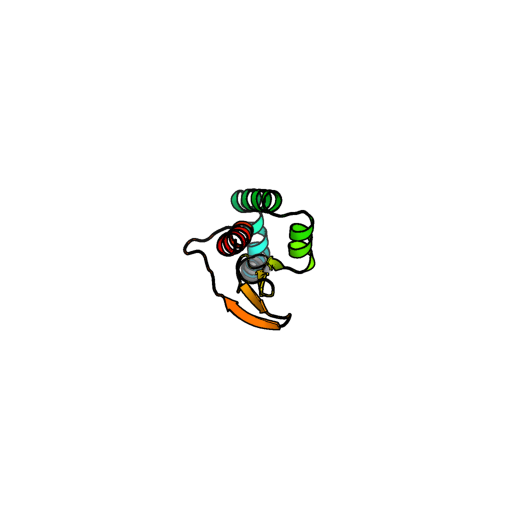_B  TM=4.641E-01  e=1.892E+00  Rattus norvegicus
  8jxf-assembly1_B  TM=4.767E-01  e=8.149E+00  Rattus norvegicus